Protein AF-A0A4U5TYH1-F1 (afdb_monomer)

Solvent-accessible surface area (backbone atoms only — not comparable to full-atom values): 4589 Å² total; per-residue (Å²): 138,78,85,66,92,48,69,71,54,52,56,49,51,55,52,53,52,40,54,65,42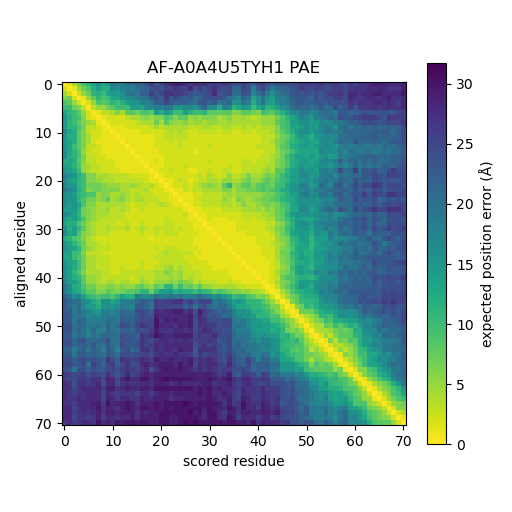,91,48,76,88,72,28,59,49,74,67,59,52,49,53,51,52,54,53,47,54,71,72,44,87,69,73,59,70,72,62,55,53,50,54,51,49,72,74,40,85,68,83,70,76,78,78,84,76,88,131

pLDDT: mean 72.31, std 17.69, range [41.84, 94.69]

Radius of gyration: 17.63 Å; Cα contacts (8 Å, |Δi|>4): 20; chains: 1; bounding box: 34×46×39 Å

Sequence (71 aa):
MSCLPLQGLSVLCETIEECWDHEAEARLSAGCVEERVVQMQRQTSVTPPEEIVTVVTMVTNVDYPPKESSL

Nearest PDB structures (foldseek):
  4c58-assembly1_A-2  TM=7.028E-01  e=8.752E+00  Homo sapiens
  8buu-assembly1_9  TM=2.933E-01  e=2.577E+00  Neobacillus vireti

Foldseek 3Di:
DDDDPCPLVVLVVVLVDLCPDPDPVSHDDPVRSVVSNVVSCVVPVDPDVVVVVVVCCVVPVPPDPPDDDDD

Mean predicted aligned error: 14.36 Å

Structure (mmCIF, N/CA/C/O backbone):
data_AF-A0A4U5TYH1-F1
#
_entry.id   AF-A0A4U5TYH1-F1
#
loop_
_atom_site.group_PDB
_atom_site.id
_atom_site.type_symbol
_atom_site.label_atom_id
_atom_site.label_alt_id
_atom_site.label_comp_id
_atom_site.label_asym_id
_atom_site.label_entity_id
_atom_site.label_seq_id
_atom_site.pdbx_PDB_ins_code
_atom_site.Cartn_x
_atom_site.Cartn_y
_atom_site.Cartn_z
_atom_site.occupancy
_atom_site.B_iso_or_equiv
_atom_site.auth_seq_id
_atom_site.auth_comp_id
_atom_site.auth_asym_id
_atom_site.auth_atom_id
_atom_site.pdbx_PDB_model_num
ATOM 1 N N . MET A 1 1 ? 4.837 -5.734 28.095 1.00 44.19 1 MET A N 1
ATOM 2 C CA . MET A 1 1 ? 4.905 -6.033 26.648 1.00 44.19 1 MET A CA 1
ATOM 3 C C . MET A 1 1 ? 3.508 -6.438 26.213 1.00 44.19 1 MET A C 1
ATOM 5 O O . MET A 1 1 ? 3.216 -7.610 26.043 1.00 44.19 1 MET A O 1
ATOM 9 N N . SER A 1 2 ? 2.595 -5.473 26.207 1.00 41.84 2 SER A N 1
ATOM 10 C CA . SER A 1 2 ? 1.196 -5.682 25.854 1.00 41.84 2 SER A CA 1
ATOM 11 C C . SER A 1 2 ? 1.087 -5.631 24.335 1.00 41.84 2 SER A C 1
ATOM 13 O O . SER A 1 2 ? 1.368 -4.600 23.730 1.00 41.84 2 SER A O 1
ATOM 15 N N . CYS A 1 3 ? 0.724 -6.756 23.725 1.00 51.00 3 CYS A N 1
ATOM 16 C CA . CYS A 1 3 ? 0.339 -6.835 22.324 1.00 51.00 3 CYS A CA 1
ATOM 17 C C . CYS A 1 3 ? -0.880 -5.922 22.106 1.00 51.00 3 CYS A C 1
ATOM 19 O O . CYS A 1 3 ? -1.992 -6.288 22.481 1.00 51.00 3 CYS A O 1
ATOM 21 N N . LEU A 1 4 ? -0.678 -4.713 21.575 1.00 46.81 4 LEU A N 1
ATOM 22 C CA . LEU A 1 4 ? -1.779 -3.885 21.078 1.00 46.81 4 LEU A CA 1
ATOM 23 C C . LEU A 1 4 ? -2.269 -4.454 19.733 1.00 46.81 4 LEU A C 1
ATOM 25 O O . LEU A 1 4 ? -1.473 -5.076 19.025 1.00 46.81 4 LEU A O 1
ATOM 29 N N . PRO A 1 5 ? -3.551 -4.266 19.367 1.00 57.25 5 PRO A N 1
ATOM 30 C CA . PRO A 1 5 ? -4.173 -4.878 18.193 1.00 57.25 5 PRO A CA 1
ATOM 31 C C . PRO A 1 5 ? -3.693 -4.177 16.912 1.00 57.25 5 PRO A C 1
ATOM 33 O O . PRO A 1 5 ? -4.407 -3.411 16.277 1.00 57.25 5 PRO A O 1
ATOM 36 N N . LEU A 1 6 ? -2.433 -4.414 16.555 1.00 60.34 6 LEU A N 1
ATOM 37 C CA . LEU A 1 6 ? -1.694 -3.732 15.492 1.00 60.34 6 LEU A CA 1
ATOM 38 C C . LEU A 1 6 ? -1.941 -4.327 14.102 1.00 60.34 6 LEU A C 1
ATOM 40 O O . LEU A 1 6 ? -1.278 -3.921 13.155 1.00 60.34 6 LEU A O 1
ATOM 44 N N . GLN A 1 7 ? -2.877 -5.269 13.943 1.00 66.88 7 GLN A N 1
ATOM 45 C CA . GLN A 1 7 ? -3.081 -5.946 12.658 1.00 66.88 7 GLN A CA 1
ATOM 46 C C . GLN A 1 7 ? -3.401 -4.947 11.536 1.00 66.88 7 GLN A C 1
ATOM 48 O O . GLN A 1 7 ? -2.831 -5.040 10.455 1.00 66.88 7 GLN A O 1
ATOM 53 N N . GLY A 1 8 ? -4.233 -3.938 11.822 1.00 73.25 8 GLY A N 1
ATOM 54 C CA . GLY A 1 8 ? -4.507 -2.850 10.882 1.00 73.25 8 GLY A CA 1
ATOM 55 C C . GLY A 1 8 ? -3.294 -1.951 10.620 1.00 73.25 8 GLY A C 1
ATOM 56 O O . GLY A 1 8 ? -3.159 -1.433 9.523 1.00 73.25 8 GLY A O 1
ATOM 57 N N . LEU A 1 9 ? -2.375 -1.792 11.577 1.00 80.69 9 LEU A N 1
ATOM 58 C CA . LEU A 1 9 ? -1.149 -1.026 11.340 1.00 80.69 9 LEU A CA 1
ATOM 59 C C . LEU A 1 9 ? -0.150 -1.805 10.473 1.00 80.69 9 LEU A C 1
ATOM 61 O O . LEU A 1 9 ? 0.472 -1.200 9.612 1.00 80.69 9 LEU A O 1
ATOM 65 N N . SER A 1 10 ? -0.045 -3.129 10.643 1.00 83.00 10 SER A N 1
ATOM 66 C CA . SER A 1 10 ? 0.801 -3.994 9.797 1.00 83.00 10 SER A CA 1
ATOM 67 C C . SER A 1 10 ? 0.449 -3.836 8.323 1.00 83.00 10 SER A C 1
ATOM 69 O O . SER A 1 10 ? 1.315 -3.546 7.509 1.00 83.00 10 SER A O 1
ATOM 71 N N . VAL A 1 11 ? -0.844 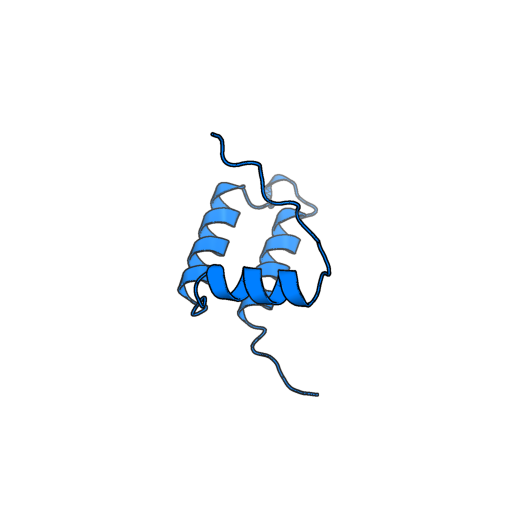-3.916 7.997 1.00 84.31 11 VAL A N 1
ATOM 72 C CA . VAL A 1 11 ? -1.317 -3.804 6.610 1.00 84.31 11 VAL A CA 1
ATOM 73 C C . VAL A 1 11 ? -1.086 -2.392 6.047 1.00 84.31 11 VAL A C 1
ATOM 75 O O . VAL A 1 11 ? -0.816 -2.239 4.855 1.00 84.31 11 VAL A O 1
ATOM 78 N N . LEU A 1 12 ? -1.133 -1.347 6.888 1.00 87.12 12 LEU A N 1
ATOM 79 C CA . LEU A 1 12 ? -0.770 0.011 6.466 1.00 87.12 12 LEU A CA 1
ATOM 80 C C . LEU A 1 12 ? 0.725 0.097 6.163 1.00 87.12 12 LEU A C 1
ATOM 82 O O . LEU A 1 12 ? 1.091 0.662 5.139 1.00 87.12 12 LEU A O 1
ATOM 86 N N . CYS A 1 13 ? 1.577 -0.456 7.029 1.00 89.94 13 CYS A N 1
ATOM 87 C CA . CYS A 1 13 ? 3.023 -0.479 6.818 1.00 89.94 13 CYS A CA 1
ATOM 88 C C . CYS A 1 13 ? 3.387 -1.224 5.530 1.00 89.94 13 CYS A C 1
ATOM 90 O O . CYS A 1 13 ? 4.106 -0.669 4.707 1.00 89.94 13 CYS A O 1
ATOM 92 N N . GLU A 1 14 ? 2.810 -2.404 5.308 1.00 89.00 14 GLU A N 1
ATOM 93 C CA . GLU A 1 14 ? 2.980 -3.176 4.070 1.00 89.00 14 GLU A CA 1
ATOM 94 C C . GLU A 1 14 ? 2.543 -2.362 2.840 1.00 89.00 14 GLU A C 1
ATOM 96 O O . GLU A 1 14 ? 3.276 -2.253 1.861 1.00 89.00 14 GLU A O 1
ATOM 101 N N . THR A 1 15 ? 1.386 -1.693 2.909 1.00 90.75 15 THR A N 1
ATOM 102 C CA . THR A 1 15 ? 0.904 -0.841 1.808 1.00 90.75 15 THR A CA 1
ATOM 103 C C . THR A 1 15 ? 1.845 0.341 1.540 1.00 90.75 15 THR A C 1
ATOM 105 O O . THR A 1 15 ? 2.051 0.702 0.384 1.00 90.75 15 THR A O 1
ATOM 108 N N . ILE A 1 16 ? 2.434 0.948 2.578 1.00 90.81 16 ILE A N 1
ATOM 109 C CA . ILE A 1 16 ? 3.398 2.055 2.445 1.00 90.81 16 ILE A CA 1
ATOM 110 C C . ILE A 1 16 ? 4.702 1.580 1.794 1.00 90.81 16 ILE A C 1
ATOM 112 O O . ILE A 1 16 ? 5.248 2.297 0.955 1.00 90.81 16 ILE A O 1
ATOM 116 N N . GLU A 1 17 ? 5.188 0.390 2.147 1.00 91.06 17 GLU A N 1
ATOM 117 C CA . GLU A 1 17 ? 6.376 -0.205 1.525 1.00 91.06 17 GLU A CA 1
ATOM 118 C C . GLU A 1 17 ? 6.145 -0.447 0.026 1.00 91.06 17 GLU A C 1
ATOM 120 O O . GLU A 1 17 ? 6.960 -0.022 -0.792 1.00 91.06 17 GLU A O 1
ATOM 125 N N . GLU A 1 18 ? 4.984 -0.990 -0.353 1.00 89.88 18 GLU A N 1
ATOM 126 C CA . GLU A 1 18 ? 4.609 -1.193 -1.762 1.00 89.88 18 GLU A CA 1
ATOM 127 C C . G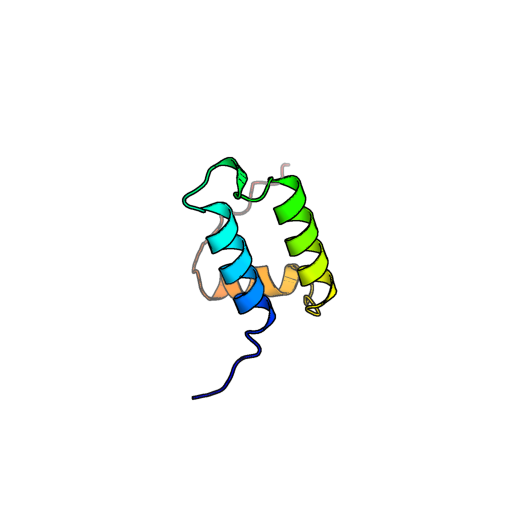LU A 1 18 ? 4.397 0.125 -2.540 1.00 89.88 18 GLU A C 1
ATOM 129 O O . GLU A 1 18 ? 4.539 0.171 -3.764 1.00 89.88 18 GLU A O 1
ATOM 134 N N . CYS A 1 19 ? 4.078 1.238 -1.867 1.00 92.31 19 CYS A N 1
ATOM 135 C CA . CYS A 1 19 ? 3.995 2.554 -2.522 1.00 92.31 19 CYS A CA 1
ATOM 136 C C . CYS A 1 19 ? 5.367 3.074 -2.966 1.00 92.31 19 CYS A C 1
ATOM 138 O O . CYS A 1 19 ? 5.455 3.874 -3.903 1.00 92.31 19 CYS A O 1
ATOM 140 N N . TRP A 1 20 ? 6.428 2.658 -2.275 1.00 92.12 20 TRP A N 1
ATOM 141 C CA . TRP A 1 20 ? 7.794 3.105 -2.524 1.00 92.12 20 TRP A CA 1
ATOM 142 C C . TRP A 1 20 ? 8.687 1.974 -3.037 1.00 92.12 20 TRP A C 1
ATOM 144 O O . TRP A 1 20 ? 9.883 1.925 -2.744 1.00 92.12 20 TRP A O 1
ATOM 154 N N . ASP A 1 21 ? 8.105 1.080 -3.837 1.00 94.38 21 ASP A N 1
ATOM 155 C CA . ASP A 1 21 ? 8.839 -0.013 -4.459 1.00 94.38 21 ASP A CA 1
ATOM 156 C C . ASP A 1 21 ? 9.992 0.500 -5.350 1.00 94.38 21 ASP A C 1
ATOM 158 O O . ASP A 1 21 ? 9.961 1.613 -5.912 1.00 94.38 21 ASP A O 1
ATOM 162 N N . HIS A 1 22 ? 11.039 -0.319 -5.460 1.00 90.38 22 HIS A N 1
ATOM 163 C CA . HIS A 1 22 ? 12.192 -0.057 -6.311 1.00 90.38 22 HIS A CA 1
ATOM 164 C C 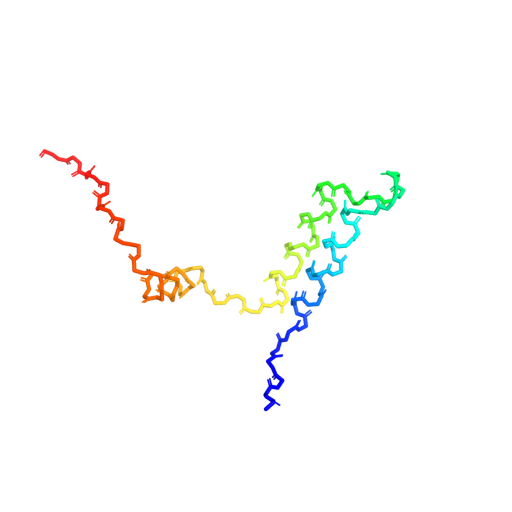. HIS A 1 22 ? 11.779 0.040 -7.783 1.00 90.38 22 HIS A C 1
ATOM 166 O O . HIS A 1 22 ? 12.264 0.919 -8.501 1.00 90.38 22 HIS A O 1
ATOM 172 N N . GLU A 1 23 ? 10.848 -0.814 -8.205 1.00 92.69 23 GLU A N 1
ATOM 173 C CA . GLU A 1 23 ? 10.363 -0.896 -9.577 1.00 92.69 23 GLU A CA 1
ATOM 174 C C . GLU A 1 23 ? 9.133 -0.000 -9.757 1.00 92.69 23 GLU A C 1
ATOM 176 O O . GLU A 1 23 ? 8.119 -0.137 -9.072 1.00 92.69 23 GLU A O 1
ATOM 181 N N . ALA A 1 24 ? 9.211 0.960 -10.682 1.00 86.88 24 ALA A N 1
ATOM 182 C CA . ALA A 1 24 ? 8.160 1.962 -10.849 1.00 86.88 24 ALA A CA 1
ATOM 183 C C . ALA A 1 24 ? 6.828 1.345 -11.307 1.00 86.88 24 ALA A C 1
ATOM 185 O O . ALA A 1 24 ? 5.774 1.820 -10.890 1.00 86.88 24 ALA A O 1
ATOM 186 N N . GLU A 1 25 ? 6.870 0.297 -12.134 1.00 90.12 25 GLU A N 1
ATOM 187 C CA . GLU A 1 25 ? 5.685 -0.441 -12.576 1.00 90.12 25 GLU A CA 1
ATOM 188 C C . GLU A 1 25 ? 5.021 -1.283 -11.477 1.00 90.12 25 GLU A C 1
ATOM 190 O O . GLU A 1 25 ? 3.840 -1.604 -11.604 1.00 90.12 25 GLU A O 1
ATOM 195 N N . ALA A 1 26 ? 5.756 -1.629 -10.416 1.00 89.38 26 ALA A N 1
ATOM 196 C CA . ALA A 1 26 ? 5.254 -2.428 -9.300 1.00 89.38 26 ALA A CA 1
ATOM 197 C C . ALA A 1 26 ? 4.614 -1.568 -8.199 1.00 89.38 26 ALA A C 1
ATOM 199 O O . ALA A 1 26 ? 3.840 -2.079 -7.389 1.00 89.38 26 ALA A O 1
ATOM 200 N N . ARG A 1 27 ? 4.893 -0.255 -8.186 1.00 93.62 27 ARG A N 1
ATOM 201 C CA . ARG A 1 27 ? 4.301 0.677 -7.221 1.00 93.62 27 ARG A CA 1
ATOM 202 C C . ARG A 1 27 ? 2.788 0.698 -7.338 1.00 93.62 27 ARG A C 1
ATOM 204 O O . ARG A 1 27 ? 2.221 0.793 -8.429 1.00 93.62 27 ARG A O 1
ATOM 211 N N . LEU A 1 28 ? 2.131 0.714 -6.185 1.00 93.69 28 LEU A N 1
ATOM 212 C CA . LEU A 1 28 ? 0.686 0.867 -6.136 1.00 93.69 28 LEU A CA 1
ATOM 213 C C . LEU A 1 28 ? 0.251 2.204 -6.743 1.00 93.69 28 LEU A C 1
ATOM 215 O O . LEU A 1 28 ? 0.823 3.263 -6.480 1.00 93.69 28 LEU A O 1
ATO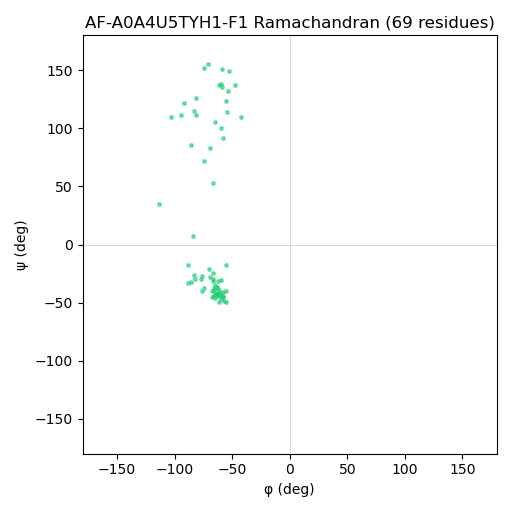M 219 N N . SER A 1 29 ? -0.822 2.158 -7.530 1.00 94.69 29 SER A N 1
ATOM 220 C CA . SER A 1 29 ? -1.508 3.373 -7.956 1.00 94.69 29 SER A CA 1
ATOM 221 C C . SER A 1 29 ? -2.254 4.002 -6.778 1.00 94.69 29 SER A C 1
ATOM 223 O O . SER A 1 29 ? -2.674 3.309 -5.851 1.00 94.69 29 SER A O 1
ATOM 225 N N . ALA A 1 30 ? -2.491 5.314 -6.841 1.00 92.06 30 ALA A N 1
ATOM 226 C CA . ALA A 1 30 ? -3.232 6.026 -5.798 1.00 92.06 30 ALA A CA 1
ATOM 227 C C . ALA A 1 30 ? -4.620 5.411 -5.529 1.00 92.06 30 ALA A C 1
ATOM 229 O O . ALA A 1 30 ? -5.006 5.266 -4.373 1.00 92.06 30 ALA A O 1
ATOM 230 N N . GLY A 1 31 ? -5.330 4.983 -6.580 1.00 93.62 31 GLY A N 1
ATOM 231 C CA . GLY A 1 31 ? -6.623 4.305 -6.435 1.00 93.62 31 GLY A CA 1
ATOM 232 C C . GLY A 1 31 ? -6.504 2.939 -5.753 1.00 93.62 31 GLY A C 1
ATOM 233 O O . GLY A 1 31 ? -7.322 2.600 -4.907 1.00 93.62 31 GLY A O 1
ATOM 234 N N . CYS A 1 32 ? -5.442 2.180 -6.040 1.00 92.12 32 CYS A N 1
ATOM 235 C CA . CYS A 1 32 ? -5.209 0.895 -5.379 1.00 92.12 32 CYS A CA 1
ATOM 236 C C . CYS A 1 32 ? -4.921 1.065 -3.875 1.00 92.12 32 CYS A C 1
ATOM 238 O O . CYS A 1 32 ? -5.415 0.292 -3.054 1.00 92.12 32 CYS A O 1
ATOM 240 N N . VAL A 1 33 ? -4.169 2.106 -3.499 1.00 93.38 33 VAL A N 1
ATOM 241 C CA . VAL A 1 33 ? -3.921 2.450 -2.088 1.00 93.38 33 VAL A CA 1
ATOM 242 C C . VAL A 1 33 ? -5.216 2.877 -1.392 1.00 93.38 33 VAL A C 1
ATOM 244 O O . VAL A 1 33 ? -5.494 2.413 -0.287 1.00 93.38 33 VAL A O 1
ATOM 247 N N . GLU A 1 34 ? -6.029 3.719 -2.036 1.00 93.25 34 GLU A N 1
ATOM 248 C CA . GLU A 1 34 ? -7.328 4.160 -1.512 1.00 93.25 34 GLU A CA 1
ATOM 249 C C . GLU A 1 34 ? -8.250 2.970 -1.208 1.00 93.25 34 GLU A C 1
ATOM 251 O O . GLU A 1 34 ? -8.776 2.868 -0.097 1.00 93.25 34 GLU A O 1
ATOM 256 N N . GLU A 1 35 ? -8.395 2.035 -2.150 1.00 93.25 35 GLU A N 1
ATOM 257 C CA . GLU A 1 35 ? -9.225 0.837 -1.977 1.00 93.25 35 GLU A CA 1
ATOM 258 C C . GLU A 1 35 ? -8.786 0.005 -0.767 1.00 93.25 35 GLU A C 1
ATOM 260 O O . GLU A 1 35 ? -9.623 -0.406 0.046 1.00 93.25 35 GLU A O 1
ATOM 265 N N . ARG A 1 36 ? -7.471 -0.193 -0.599 1.00 91.25 36 ARG A N 1
ATOM 266 C CA . ARG A 1 36 ? -6.919 -0.925 0.547 1.00 91.25 36 ARG A CA 1
ATOM 267 C C . ARG A 1 36 ? -7.189 -0.202 1.862 1.00 91.25 36 ARG A C 1
ATOM 269 O O . ARG A 1 36 ? -7.674 -0.829 2.801 1.00 91.25 36 ARG A O 1
ATOM 276 N N . VAL A 1 37 ? -6.964 1.110 1.935 1.00 88.56 37 VAL A N 1
ATOM 277 C CA . VAL A 1 37 ? -7.208 1.896 3.158 1.00 88.56 37 VAL A CA 1
ATOM 278 C C . VAL A 1 37 ? -8.691 1.897 3.537 1.00 88.56 37 VAL A C 1
ATOM 280 O O . VAL A 1 37 ? -9.024 1.674 4.701 1.00 88.56 37 VAL A O 1
ATOM 283 N N . VAL A 1 38 ? -9.599 2.074 2.573 1.00 89.19 38 VAL A N 1
ATOM 284 C CA . VAL A 1 38 ? -11.052 2.018 2.813 1.00 89.19 38 VAL A CA 1
ATOM 285 C C . VAL A 1 38 ? -11.476 0.628 3.289 1.00 89.19 38 VAL A C 1
ATOM 287 O O . VAL A 1 38 ? -12.288 0.504 4.209 1.00 89.19 38 VAL A O 1
ATOM 290 N N . GLN A 1 39 ? -10.925 -0.434 2.698 1.00 87.06 39 GLN A N 1
ATOM 291 C CA . GLN A 1 39 ? -11.199 -1.800 3.135 1.00 87.06 39 GLN A CA 1
ATOM 292 C C . GLN A 1 39 ? -10.727 -2.030 4.575 1.00 87.06 39 GLN A C 1
ATOM 294 O O . GLN A 1 39 ? -11.461 -2.605 5.381 1.00 87.06 39 GLN A O 1
ATOM 299 N N . MET A 1 40 ? -9.547 -1.529 4.929 1.00 85.00 40 MET A N 1
ATOM 300 C CA . MET A 1 40 ? -9.019 -1.619 6.288 1.00 85.00 40 MET A CA 1
ATOM 301 C C . MET A 1 40 ? -9.861 -0.835 7.293 1.00 85.00 40 MET A C 1
ATOM 303 O O . MET A 1 40 ? -10.160 -1.358 8.363 1.00 85.00 40 MET A O 1
ATOM 307 N N . GLN A 1 41 ? -10.304 0.376 6.942 1.00 82.88 41 GLN A N 1
ATOM 308 C CA . GLN A 1 41 ? -11.209 1.188 7.765 1.00 82.88 41 GLN A CA 1
ATOM 309 C C . GLN A 1 41 ? -12.543 0.493 8.049 1.00 82.88 41 GLN A C 1
ATOM 311 O O . GLN A 1 41 ? -13.141 0.729 9.090 1.00 82.88 41 GLN A O 1
ATOM 316 N N . ARG A 1 42 ? -13.022 -0.363 7.139 1.00 83.00 42 ARG A N 1
ATOM 317 C CA . ARG A 1 42 ? -14.235 -1.167 7.356 1.00 83.00 42 A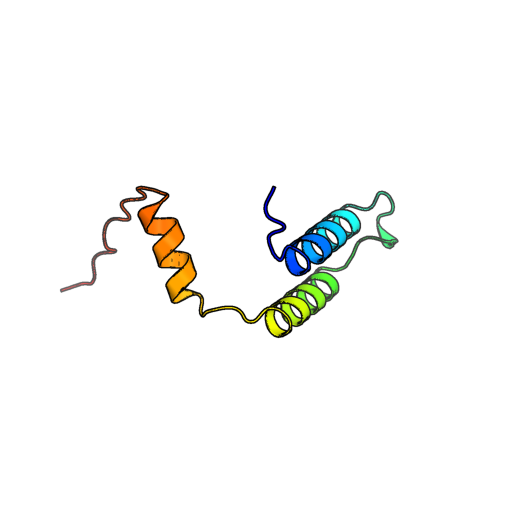RG A CA 1
ATOM 318 C C . ARG A 1 42 ? -13.992 -2.369 8.269 1.00 83.00 42 ARG A C 1
ATOM 320 O O . ARG A 1 42 ? -14.922 -2.826 8.925 1.00 83.00 42 ARG A O 1
ATOM 327 N N . GLN A 1 43 ? -12.775 -2.912 8.262 1.00 74.88 43 GLN A N 1
ATOM 328 C CA . GLN A 1 43 ? -12.390 -4.095 9.038 1.00 74.88 43 GLN A CA 1
ATOM 329 C C . GLN A 1 43 ? -11.950 -3.749 10.463 1.00 74.88 43 GLN A C 1
ATOM 331 O O . GLN A 1 43 ? -12.176 -4.532 11.383 1.00 74.88 43 GLN A O 1
ATOM 336 N N . THR A 1 44 ? -11.346 -2.579 10.662 1.00 68.38 44 THR A N 1
ATOM 337 C CA . THR A 1 44 ? -11.144 -2.007 11.990 1.00 68.38 44 THR A CA 1
ATOM 338 C C . THR A 1 44 ? -12.440 -1.320 12.410 1.00 68.38 44 THR A C 1
ATOM 340 O O . THR A 1 44 ? -12.989 -0.520 11.661 1.00 68.38 44 THR A O 1
ATOM 343 N N . SER A 1 45 ? -13.001 -1.650 13.574 1.00 59.72 45 SER A N 1
ATOM 344 C CA . SER A 1 45 ? -14.150 -0.913 14.105 1.00 59.72 45 SER A CA 1
ATOM 345 C C . SER A 1 45 ? -13.669 0.484 14.502 1.00 59.72 45 SER A C 1
ATOM 347 O O . SER A 1 45 ? -13.279 0.710 15.646 1.00 59.72 45 SER A O 1
ATOM 349 N N . VAL A 1 46 ? -13.601 1.398 13.535 1.00 55.16 46 VAL A N 1
ATOM 350 C CA . VAL A 1 46 ? -13.198 2.784 13.759 1.00 55.16 46 VAL A CA 1
ATOM 351 C C . VAL A 1 46 ? -14.264 3.415 14.646 1.00 55.16 46 VAL A C 1
ATOM 353 O O . VAL A 1 46 ? -15.378 3.686 14.198 1.00 55.16 46 VAL A O 1
ATOM 356 N N . THR A 1 47 ? -13.935 3.624 15.921 1.00 55.34 47 THR A N 1
ATOM 357 C CA . THR A 1 47 ? -14.645 4.591 16.758 1.00 55.34 47 THR A CA 1
ATOM 358 C C . THR A 1 47 ? -14.629 5.926 16.011 1.00 55.34 47 THR A C 1
ATOM 360 O O . THR A 1 47 ? -13.592 6.284 15.443 1.00 55.34 47 THR A O 1
ATOM 363 N N . PRO A 1 48 ? -15.777 6.615 15.897 1.00 51.84 48 PRO A N 1
ATOM 364 C CA . PRO A 1 48 ? -15.935 7.746 14.995 1.00 51.84 48 PRO A CA 1
ATOM 365 C C . PRO A 1 48 ? -14.838 8.801 15.214 1.00 51.84 48 PRO A C 1
ATOM 367 O O . PRO A 1 48 ? -14.360 8.974 16.338 1.00 51.84 48 PRO A O 1
ATOM 370 N N . PRO A 1 49 ? -14.449 9.536 14.156 1.00 57.03 49 PRO A N 1
ATOM 371 C CA . PRO A 1 49 ? -13.324 10.476 14.178 1.00 57.03 49 PRO A CA 1
ATOM 372 C C . PRO A 1 49 ? -13.406 11.545 15.282 1.00 57.03 49 PRO A C 1
ATOM 374 O O . PRO A 1 49 ? -12.382 12.123 15.637 1.00 57.03 49 PRO A O 1
ATOM 377 N N . GLU A 1 50 ? -14.584 11.780 15.867 1.00 55.19 50 GLU A N 1
ATOM 378 C CA . GLU A 1 50 ? -14.779 12.712 16.983 1.00 55.19 50 GLU A CA 1
ATOM 379 C C . GLU A 1 50 ? -14.000 12.322 18.253 1.00 55.19 50 GLU A C 1
ATOM 381 O O . GLU A 1 50 ? -13.524 13.201 18.975 1.00 55.19 50 GLU A O 1
ATOM 386 N N . GLU A 1 51 ? -13.791 11.025 18.500 1.00 52.78 51 GLU A N 1
ATOM 387 C CA . GLU A 1 51 ? -13.072 10.537 19.688 1.00 52.78 51 GLU A CA 1
ATOM 388 C C . GLU A 1 51 ? -11.541 10.572 19.501 1.00 52.78 51 GLU A C 1
ATOM 390 O O . GLU A 1 51 ? -10.773 10.754 20.445 1.00 52.78 51 GLU A O 1
ATOM 395 N N . ILE A 1 52 ? -11.074 10.483 18.252 1.00 59.69 52 ILE A N 1
ATOM 396 C CA . ILE A 1 52 ? -9.644 10.544 17.910 1.00 59.69 52 ILE A CA 1
ATOM 397 C C . ILE A 1 52 ? -9.144 11.994 17.976 1.00 59.69 52 ILE A C 1
ATOM 399 O O . ILE A 1 52 ? -8.059 12.254 18.499 1.00 59.69 52 ILE A O 1
ATOM 403 N N . VAL A 1 53 ? -9.953 12.953 17.505 1.00 55.56 53 VAL A N 1
ATOM 404 C CA . VAL A 1 53 ? -9.645 14.392 17.593 1.00 55.56 53 VAL A CA 1
ATOM 405 C C . VAL A 1 53 ? -9.502 14.821 19.047 1.00 55.56 53 VAL A C 1
ATOM 407 O O . VAL A 1 53 ? -8.565 15.544 19.379 1.00 55.56 53 VAL A O 1
ATOM 410 N N . THR A 1 54 ? -10.368 14.336 19.936 1.00 58.56 54 THR A N 1
ATOM 411 C CA . THR A 1 54 ? -10.295 14.679 21.357 1.00 58.56 54 THR A CA 1
ATOM 412 C C . THR A 1 54 ? -8.970 14.217 21.950 1.00 58.56 54 THR A C 1
ATOM 414 O O . THR A 1 54 ? -8.266 15.050 22.506 1.00 58.56 54 THR A O 1
ATOM 417 N N . VAL A 1 55 ? -8.558 12.960 21.745 1.00 57.94 55 VAL A N 1
ATOM 418 C CA . VAL A 1 55 ? -7.272 12.441 22.255 1.00 57.94 55 VAL A CA 1
ATOM 419 C C . VAL A 1 55 ? -6.080 13.230 21.705 1.00 57.94 55 VAL A C 1
ATOM 421 O O . VAL A 1 55 ? -5.206 13.625 22.474 1.00 57.94 55 VAL A O 1
ATOM 424 N N . VAL A 1 56 ? -6.052 13.538 20.405 1.00 58.56 56 VAL A N 1
ATOM 425 C CA . VAL A 1 56 ? -4.964 14.339 19.817 1.00 58.56 56 VAL A CA 1
ATOM 426 C C . VAL A 1 56 ? -4.931 15.754 20.411 1.00 58.56 56 VAL A C 1
ATOM 428 O O . VAL A 1 56 ? -3.846 16.259 20.686 1.00 58.56 56 VAL A O 1
ATOM 431 N N . THR A 1 57 ? -6.084 16.361 20.704 1.00 59.91 57 THR A N 1
ATOM 432 C CA . THR A 1 57 ? -6.167 17.725 21.268 1.00 59.91 57 THR A CA 1
ATOM 433 C C . THR A 1 57 ? -5.810 17.794 22.760 1.00 59.91 57 THR A C 1
ATOM 435 O O . THR A 1 57 ? -5.335 18.824 23.222 1.00 59.91 57 THR A O 1
ATOM 438 N N . MET A 1 58 ? -5.993 16.720 23.542 1.00 59.53 58 MET A N 1
ATOM 439 C CA . MET A 1 58 ? -5.544 16.707 24.953 1.00 59.53 58 MET A CA 1
ATOM 440 C C . MET A 1 58 ? -4.054 16.378 25.092 1.00 59.53 58 MET A C 1
ATOM 442 O O . MET A 1 58 ? -3.421 16.805 26.054 1.00 59.53 58 MET A O 1
ATOM 446 N N . VAL A 1 59 ? -3.494 15.592 24.164 1.00 63.25 59 VAL A N 1
ATOM 447 C CA . VAL A 1 59 ? -2.087 15.151 24.211 1.00 63.25 59 VAL A CA 1
ATOM 448 C C . VAL A 1 59 ? -1.165 16.154 23.516 1.00 63.25 59 VAL A C 1
ATOM 450 O O . VAL A 1 59 ? -0.026 16.356 23.936 1.00 63.25 59 VAL A O 1
ATOM 453 N N . THR A 1 60 ? -1.656 16.815 22.469 1.00 60.50 60 THR A N 1
ATOM 454 C CA . THR A 1 60 ? -0.977 17.943 21.839 1.00 60.50 60 THR A CA 1
ATOM 455 C C . THR A 1 60 ? -1.685 19.200 22.315 1.00 60.50 60 THR A C 1
ATOM 457 O O . THR A 1 60 ? -2.832 19.423 21.964 1.00 60.50 60 THR A O 1
ATOM 460 N N . ASN A 1 61 ? -1.035 20.006 23.152 1.00 52.56 61 ASN A N 1
ATOM 461 C CA . ASN A 1 61 ? -1.533 21.297 23.643 1.00 52.56 61 ASN A CA 1
ATOM 462 C C . ASN A 1 61 ? -1.624 22.326 22.480 1.00 52.56 61 ASN A C 1
ATOM 464 O O . ASN A 1 61 ? -1.011 23.391 22.518 1.00 52.56 61 ASN A O 1
ATOM 468 N N . VAL A 1 62 ? -2.303 21.972 21.387 1.00 55.12 62 VAL A N 1
ATOM 469 C CA . VAL A 1 62 ? -2.538 22.808 20.214 1.00 55.12 62 VAL A CA 1
ATOM 470 C C . VAL A 1 62 ? -3.779 23.623 20.532 1.00 55.12 62 VAL A C 1
ATOM 472 O O . VAL A 1 62 ? -4.903 23.239 20.222 1.00 55.12 62 VAL A O 1
ATOM 475 N N . ASP A 1 63 ? -3.547 24.742 21.214 1.00 54.41 63 ASP A N 1
ATOM 476 C CA . ASP A 1 63 ? -4.488 25.852 21.297 1.00 54.41 63 ASP A CA 1
ATOM 477 C C . ASP A 1 63 ? -4.759 26.324 19.861 1.00 54.41 63 ASP A C 1
ATOM 479 O O . ASP A 1 63 ? -3.985 27.068 19.259 1.00 54.41 63 ASP A O 1
ATOM 483 N N . TYR A 1 64 ? -5.798 25.767 19.242 1.00 50.25 64 TYR A N 1
ATOM 484 C CA . TYR A 1 64 ? -6.346 26.322 18.020 1.00 50.25 64 TYR A CA 1
ATOM 485 C C . TYR A 1 64 ? -7.259 27.469 18.452 1.00 50.25 64 TYR A C 1
ATOM 487 O O . TYR A 1 64 ? -8.293 27.190 19.070 1.00 50.25 64 TYR A O 1
ATOM 495 N N . PRO A 1 65 ? -6.921 28.743 18.169 1.00 49.06 65 PRO A N 1
ATOM 496 C CA . PRO A 1 65 ? -7.834 29.830 18.470 1.00 49.06 65 PRO A CA 1
ATOM 497 C C . PRO A 1 65 ? -9.137 29.561 17.709 1.00 49.06 65 PRO A C 1
ATOM 499 O O . PRO A 1 65 ? -9.082 29.164 16.537 1.00 49.06 65 PRO A O 1
ATOM 502 N N . PRO A 1 66 ? -10.311 29.725 18.344 1.00 51.31 66 PRO A N 1
ATOM 503 C CA . PRO A 1 66 ? -11.569 29.518 17.654 1.00 51.31 66 PRO A CA 1
ATOM 504 C C . PRO A 1 66 ? -11.574 30.412 16.415 1.00 51.31 66 PRO A C 1
ATOM 506 O O . PRO A 1 66 ? -11.364 31.621 16.509 1.00 51.31 66 PRO A O 1
ATOM 509 N N . LYS A 1 67 ? -11.767 29.805 15.237 1.00 50.31 67 LYS A N 1
ATOM 510 C CA . LYS A 1 67 ? -12.070 30.564 14.025 1.00 50.31 67 LYS A CA 1
ATOM 511 C C . LYS A 1 67 ? -13.291 31.413 14.343 1.00 50.31 67 LYS A C 1
ATOM 513 O O . LYS A 1 67 ? -14.360 30.869 14.612 1.00 50.31 67 LYS A O 1
ATOM 518 N N . GLU A 1 68 ? -13.072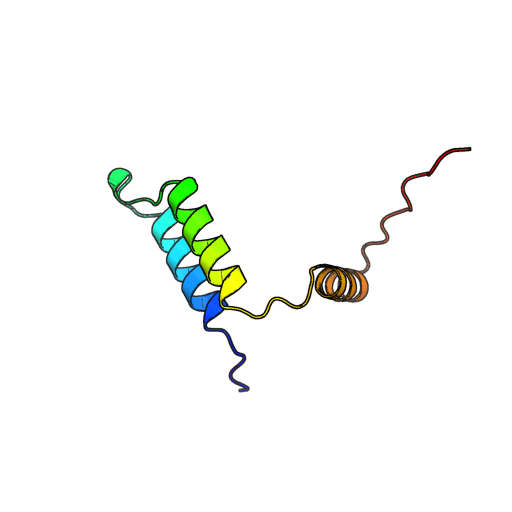 32.722 14.343 1.00 60.12 68 GLU A N 1
ATOM 519 C CA . GLU A 1 68 ? -14.070 33.767 14.516 1.00 60.12 68 GLU A CA 1
ATOM 520 C C . GLU A 1 68 ? -15.319 33.402 13.708 1.00 60.12 68 GLU A C 1
ATOM 522 O O . GLU A 1 68 ? -15.297 33.375 12.475 1.00 60.12 68 GLU A O 1
ATOM 527 N N . SER A 1 69 ? -16.397 33.056 14.410 1.00 52.50 69 SER A N 1
ATOM 528 C CA . SER A 1 69 ?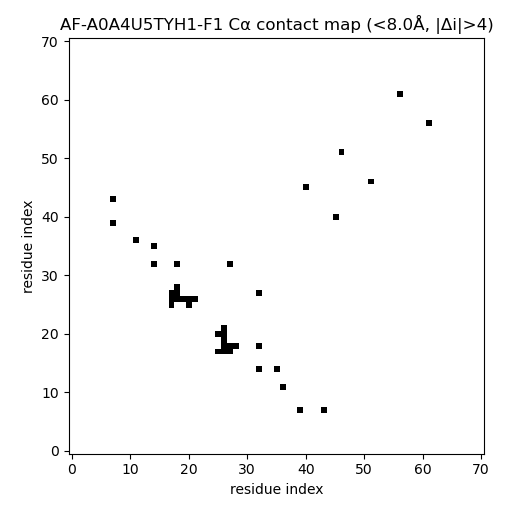 -17.712 32.911 13.805 1.00 52.50 69 SER A CA 1
ATOM 529 C C . SER A 1 69 ? -18.418 34.244 13.994 1.00 52.50 69 SER A C 1
ATOM 531 O O . SER A 1 69 ? -18.706 34.651 15.116 1.00 52.50 69 SER A O 1
ATOM 533 N N . SER A 1 70 ? -18.610 34.930 12.873 1.00 57.97 70 SER A N 1
ATOM 534 C CA . SER A 1 70 ? -19.129 36.286 12.745 1.00 57.97 70 SER A CA 1
ATOM 535 C C . SER A 1 70 ? -20.393 36.577 13.556 1.00 57.97 70 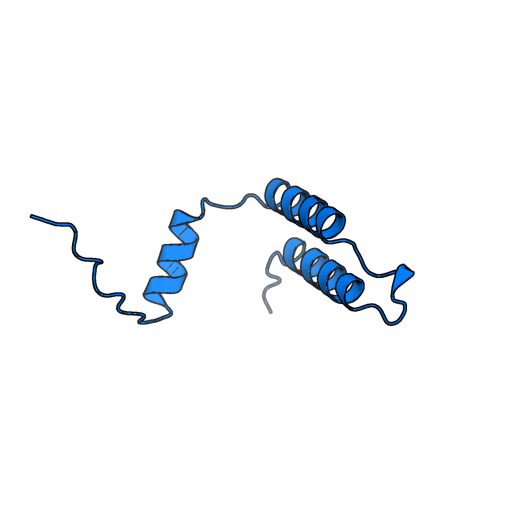SER A C 1
ATOM 537 O O . SER A 1 70 ? -21.363 35.819 13.476 1.00 57.97 70 SER A O 1
ATOM 539 N N . LEU A 1 71 ? -20.404 37.754 14.192 1.00 43.66 71 LEU A N 1
ATOM 540 C CA . LEU A 1 71 ? -21.436 38.791 14.042 1.00 43.66 71 LEU A CA 1
ATOM 541 C C . LEU A 1 71 ? -20.930 40.139 14.568 1.00 43.66 71 LEU A C 1
ATOM 543 O O . LEU A 1 71 ? -20.425 40.170 15.710 1.00 43.66 71 LEU A O 1
#

InterPro domains:
  IPR000333 Ser/Thr protein kinase, TGFB receptor [PR00653] (8-27)
  IPR000333 Ser/Thr protein kinase, TGFB receptor [PR00653] (48-70)

Organism: Collichthys lucidus (NCBI:txid240159)

Secondary structure (DSSP, 8-state):
-----THHHHHHHHHHHHHT-SSTTTSPPHHHHHHHHHHHHHHTT---HHHHHHHHHHHS-----------